Protein AF-A0A1G5P519-F1 (afdb_monomer_lite)

Secondary structure (DSSP, 8-state):
----------------------PPPP---HHHHHHHHHHIIIIITTTT-HHHHHHHHHT-SSSEEEEEEEETTEEEEEEE-STTEEEEEEES-SSS--EEEEEE-S-SSHHHHHHHHHHHHHHHHT---EEE--BTTBTT-EEEEEETTEEEEEEE-SSSSSS--EEEEEE-

Radius of gyration: 16.07 Å; chains: 1; bounding box: 50×40×30 Å

Sequence (172 aa):
MMQKIALGLAGLALAGTISSANADPAALNGRPAQAAAYFEQYCLANGGNLTNAIDALAASKTFGNQSGTNAGTITYASFTGPDGINASVKIGFSSIADHCSIIVMGAGDGMALSKSLAGHFAGKAGANIASVEPFADYGEGGYAVPYEGGQIIAAPMTTGIQPGIVHINFFP

Foldseek 3Di:
DDDDDDPDPDDPPPPDDDPQDLDAQQDDDDPLVVLLVLCCVQQPVVPRDLVSSLVCLPPDPFWDDWDWDDDPQWTKTKTDGPPQWIKIWTTPDPQDATKIKIKHPPQPPQQVSLVSSLSNVCSVQVWDKDFADDGRQANRGGIWTDDRNFIWTWGFGPDDPDGRMIITITHD

pLDDT: mean 84.02, std 19.59, range [30.67, 98.38]

Structure (mmCIF, N/CA/C/O backbone):
data_AF-A0A1G5P519-F1
#
_entry.id   AF-A0A1G5P519-F1
#
loop_
_atom_site.group_PDB
_atom_site.id
_atom_site.type_symbol
_atom_site.label_atom_id
_atom_site.label_alt_id
_atom_site.label_comp_id
_atom_site.label_asym_id
_atom_site.label_entity_id
_atom_site.label_seq_id
_atom_site.pdbx_PDB_ins_code
_atom_site.Cartn_x
_atom_site.Cartn_y
_atom_site.Cartn_z
_atom_site.occupancy
_atom_site.B_iso_or_equiv
_atom_site.auth_seq_id
_atom_site.auth_comp_id
_atom_site.auth_asym_id
_atom_site.auth_atom_id
_atom_site.pdbx_PDB_model_num
ATOM 1 N N . MET A 1 1 ? -30.633 -23.096 -6.934 1.00 36.53 1 MET A N 1
ATOM 2 C CA . MET A 1 1 ? -29.555 -23.253 -5.935 1.00 36.53 1 MET A CA 1
ATOM 3 C C . MET A 1 1 ? -28.246 -22.970 -6.648 1.00 36.53 1 MET A C 1
ATOM 5 O O . MET A 1 1 ? -27.833 -23.781 -7.461 1.00 36.53 1 MET A O 1
ATOM 9 N N . MET A 1 2 ? -27.692 -21.770 -6.472 1.00 31.48 2 MET A N 1
ATOM 10 C CA . MET A 1 2 ? -26.476 -21.343 -7.170 1.00 31.48 2 MET A CA 1
ATOM 11 C C . MET A 1 2 ? -25.244 -21.765 -6.370 1.00 31.48 2 MET A C 1
ATOM 13 O O . MET A 1 2 ? -25.157 -21.548 -5.161 1.00 31.48 2 MET A O 1
ATOM 17 N N . GLN A 1 3 ? -24.347 -22.438 -7.076 1.00 32.22 3 GLN A N 1
ATOM 18 C CA . GLN A 1 3 ? -23.140 -23.082 -6.591 1.00 32.22 3 GLN A CA 1
ATOM 19 C C . GLN A 1 3 ? -22.126 -22.010 -6.172 1.00 32.22 3 GLN A C 1
ATOM 21 O O . GLN A 1 3 ? -21.681 -21.203 -6.983 1.00 32.22 3 GLN A O 1
ATOM 26 N N . LYS A 1 4 ? -21.808 -21.979 -4.876 1.00 34.62 4 LYS A N 1
ATOM 27 C CA . LYS A 1 4 ? -20.775 -21.121 -4.294 1.00 34.62 4 LYS A CA 1
ATOM 28 C C . LYS A 1 4 ? -19.414 -21.615 -4.788 1.00 34.62 4 LYS A C 1
ATOM 30 O O . LYS A 1 4 ? -19.011 -22.720 -4.431 1.00 34.62 4 LYS A O 1
ATOM 35 N N . ILE A 1 5 ? -18.718 -20.821 -5.597 1.00 42.81 5 ILE A N 1
ATOM 36 C CA . ILE A 1 5 ? -17.304 -21.058 -5.895 1.00 42.81 5 ILE A CA 1
ATOM 37 C C . ILE A 1 5 ? -16.527 -20.568 -4.674 1.00 42.81 5 ILE A C 1
ATOM 39 O O . ILE A 1 5 ? -16.359 -19.371 -4.460 1.00 42.81 5 ILE A O 1
ATOM 43 N N . ALA A 1 6 ? -16.137 -21.516 -3.827 1.00 36.31 6 ALA A N 1
ATOM 44 C CA . ALA A 1 6 ? -15.160 -21.293 -2.780 1.00 36.31 6 ALA A CA 1
ATOM 45 C C . ALA A 1 6 ? -13.799 -21.068 -3.452 1.00 36.31 6 ALA A C 1
ATOM 47 O O . ALA A 1 6 ? -13.280 -21.967 -4.116 1.00 36.31 6 ALA A O 1
ATOM 48 N N . LEU A 1 7 ? -13.240 -19.867 -3.302 1.00 35.16 7 LEU A N 1
ATOM 49 C CA . LEU A 1 7 ? -11.846 -19.597 -3.630 1.00 35.16 7 LEU A CA 1
ATOM 50 C C . LEU A 1 7 ? -11.003 -20.346 -2.589 1.00 35.16 7 LEU A C 1
ATOM 52 O O . LEU A 1 7 ? -10.865 -19.918 -1.445 1.00 35.16 7 LEU A O 1
ATOM 56 N N . GLY A 1 8 ? -10.565 -21.549 -2.951 1.00 30.67 8 GLY A N 1
ATOM 57 C CA . GLY A 1 8 ? -9.791 -22.414 -2.075 1.00 30.67 8 GLY A CA 1
ATOM 58 C C . GLY A 1 8 ? -8.421 -21.812 -1.784 1.00 30.67 8 GLY A C 1
ATOM 59 O O . GLY A 1 8 ? -7.571 -21.754 -2.669 1.00 30.67 8 GLY A O 1
ATOM 60 N N . LEU A 1 9 ? -8.190 -21.441 -0.523 1.00 44.09 9 LEU A N 1
ATOM 61 C CA . LEU A 1 9 ? -6.860 -21.422 0.083 1.00 44.09 9 LEU A CA 1
ATOM 62 C C . LEU A 1 9 ? -6.335 -22.866 0.130 1.00 44.09 9 LEU A C 1
ATOM 64 O O . LEU A 1 9 ? -6.467 -23.556 1.138 1.00 44.09 9 LEU A O 1
ATOM 68 N N . ALA A 1 10 ? -5.787 -23.364 -0.974 1.00 37.66 10 ALA A N 1
ATOM 69 C CA . ALA A 1 10 ? -5.072 -24.632 -0.982 1.00 37.66 10 ALA A CA 1
ATOM 70 C C . ALA A 1 10 ? -4.036 -24.660 -2.108 1.00 37.66 10 ALA A C 1
ATOM 72 O O . ALA A 1 10 ? -4.356 -24.916 -3.264 1.00 37.66 10 ALA A O 1
ATOM 73 N N . GLY A 1 11 ? -2.775 -24.449 -1.727 1.00 36.91 11 GLY A N 1
ATOM 74 C CA . GLY A 1 11 ? -1.638 -25.068 -2.402 1.00 36.91 11 GLY A CA 1
ATOM 75 C C . GLY A 1 11 ? -1.171 -24.428 -3.705 1.00 36.91 11 GLY A C 1
ATOM 76 O O . GLY A 1 11 ? -1.156 -25.092 -4.737 1.00 36.91 11 GLY A O 1
ATOM 77 N N . LEU A 1 12 ? -0.634 -23.205 -3.643 1.00 35.81 12 LEU A N 1
ATOM 78 C CA . LEU A 1 12 ? 0.454 -22.853 -4.558 1.00 35.81 12 LEU A CA 1
ATOM 79 C C . LEU A 1 12 ? 1.735 -23.527 -4.045 1.00 35.81 12 LEU A C 1
ATOM 81 O O . LEU A 1 12 ? 2.470 -22.980 -3.224 1.00 35.81 12 LEU A O 1
ATOM 85 N N . ALA A 1 13 ? 1.987 -24.754 -4.497 1.00 39.28 13 ALA A N 1
ATOM 86 C CA . ALA A 1 13 ? 3.305 -25.360 -4.376 1.00 39.28 13 ALA A CA 1
ATOM 87 C C . ALA A 1 13 ? 4.257 -24.614 -5.329 1.00 39.28 13 ALA A C 1
ATOM 89 O O . ALA A 1 13 ? 4.307 -24.901 -6.524 1.00 39.28 13 ALA A O 1
ATOM 90 N N . LEU A 1 14 ? 4.982 -23.620 -4.805 1.00 41.78 14 LEU A N 1
ATOM 91 C CA . LEU A 1 14 ? 6.084 -22.955 -5.503 1.00 41.78 14 LEU A CA 1
ATOM 92 C C . LEU A 1 14 ? 7.227 -23.963 -5.715 1.00 41.78 14 LEU A C 1
ATOM 94 O O . LEU A 1 14 ? 8.127 -24.091 -4.889 1.00 41.78 14 LEU A O 1
ATOM 98 N N . ALA A 1 15 ? 7.225 -24.663 -6.848 1.00 43.34 15 ALA A N 1
ATOM 99 C CA . ALA A 1 15 ? 8.431 -25.285 -7.388 1.00 43.34 15 ALA A CA 1
ATOM 100 C C . ALA A 1 15 ? 9.267 -24.204 -8.097 1.00 43.34 15 ALA A C 1
ATOM 102 O O . ALA A 1 15 ? 9.365 -24.165 -9.319 1.00 43.34 15 ALA A O 1
ATOM 103 N N . GLY A 1 16 ? 9.814 -23.273 -7.314 1.00 36.91 16 GLY A N 1
ATOM 104 C CA . GLY A 1 16 ? 10.784 -22.281 -7.767 1.00 36.91 16 GLY A CA 1
ATOM 105 C C . GLY A 1 16 ? 12.165 -22.655 -7.249 1.00 36.91 16 GLY A C 1
ATOM 106 O O . GLY A 1 16 ? 12.331 -22.944 -6.066 1.00 36.91 16 GLY A O 1
ATOM 107 N N . THR A 1 17 ? 13.162 -22.677 -8.127 1.00 39.91 17 THR A N 1
ATOM 108 C CA . THR A 1 17 ? 14.571 -22.849 -7.759 1.00 39.91 17 THR A CA 1
ATOM 109 C C . THR A 1 17 ? 14.966 -21.834 -6.687 1.00 39.91 17 THR A C 1
ATOM 111 O O . THR A 1 17 ? 14.898 -20.626 -6.908 1.00 39.91 17 THR A O 1
ATOM 114 N N . ILE A 1 18 ? 15.368 -22.345 -5.524 1.00 43.34 18 ILE A N 1
ATOM 115 C CA . ILE A 1 18 ? 15.782 -21.572 -4.355 1.00 43.34 18 ILE A CA 1
ATOM 116 C C . ILE A 1 18 ? 17.151 -20.965 -4.664 1.00 43.34 18 ILE A C 1
ATOM 118 O O . ILE A 1 18 ? 18.175 -21.628 -4.526 1.00 43.34 18 ILE A O 1
ATOM 122 N N . SER A 1 19 ? 17.178 -19.709 -5.100 1.00 40.50 19 SER A N 1
ATOM 123 C CA . SER A 1 19 ? 18.407 -18.921 -5.082 1.00 40.50 19 SER A CA 1
ATOM 124 C C . SER A 1 19 ? 18.380 -18.091 -3.805 1.00 40.50 19 SER A C 1
ATOM 126 O O . SER A 1 19 ? 17.786 -17.019 -3.762 1.00 40.50 19 SER A O 1
ATOM 128 N N . SER A 1 20 ? 18.977 -18.624 -2.738 1.00 40.81 20 SER A N 1
ATOM 129 C CA . SER A 1 20 ? 19.190 -17.920 -1.473 1.00 40.81 20 SER A CA 1
ATOM 130 C C . SER A 1 20 ? 20.250 -16.836 -1.668 1.00 40.81 20 SER A C 1
ATOM 132 O O . SER A 1 20 ? 21.420 -17.019 -1.333 1.00 40.81 20 SER A O 1
ATOM 134 N N . ALA A 1 21 ? 19.854 -15.718 -2.263 1.00 44.12 21 ALA A N 1
ATOM 135 C CA . ALA A 1 21 ? 20.596 -14.482 -2.146 1.00 44.12 21 ALA A CA 1
ATOM 136 C C . ALA A 1 21 ? 19.923 -13.684 -1.034 1.00 44.12 21 ALA A C 1
ATOM 138 O O . ALA A 1 21 ? 18.803 -13.208 -1.207 1.00 44.12 21 ALA A O 1
ATOM 139 N N . ASN A 1 22 ? 20.610 -13.555 0.103 1.00 44.12 22 ASN A N 1
ATOM 140 C CA . ASN A 1 22 ? 20.367 -12.465 1.041 1.00 44.12 22 ASN A CA 1
ATOM 141 C C . ASN A 1 22 ? 20.646 -11.166 0.276 1.00 44.12 22 ASN A C 1
ATOM 143 O O . ASN A 1 22 ? 21.767 -10.663 0.279 1.00 44.12 22 ASN A O 1
ATOM 147 N N . ALA A 1 23 ? 19.668 -10.708 -0.499 1.00 47.97 23 ALA A N 1
ATOM 148 C CA . ALA A 1 23 ? 19.735 -9.431 -1.166 1.00 47.97 23 ALA A CA 1
ATOM 149 C C . ALA A 1 23 ? 19.603 -8.374 -0.073 1.00 47.97 23 ALA A C 1
ATOM 151 O O . ALA A 1 23 ? 18.605 -8.359 0.652 1.00 47.97 23 ALA A O 1
ATOM 152 N N . ASP A 1 24 ? 20.617 -7.517 0.053 1.00 51.06 24 ASP A N 1
ATOM 153 C CA . ASP A 1 24 ? 20.470 -6.281 0.814 1.00 51.06 24 ASP A CA 1
ATOM 154 C C . ASP A 1 24 ? 19.171 -5.587 0.370 1.00 51.06 24 ASP A C 1
ATOM 156 O O . ASP A 1 24 ? 18.858 -5.606 -0.832 1.00 51.06 24 ASP A O 1
ATOM 160 N N . PRO A 1 25 ? 18.392 -4.996 1.299 1.00 58.25 25 PRO A N 1
ATOM 161 C CA . PRO A 1 25 ? 17.173 -4.291 0.940 1.00 58.25 25 PRO A CA 1
ATOM 162 C C . PRO A 1 25 ? 17.487 -3.314 -0.187 1.00 58.25 25 PRO A C 1
ATOM 164 O O . PRO A 1 25 ? 18.432 -2.528 -0.074 1.00 58.25 25 PRO A O 1
ATOM 167 N N . ALA A 1 26 ? 16.713 -3.360 -1.274 1.00 63.34 26 ALA A N 1
ATOM 168 C CA . ALA A 1 26 ? 16.881 -2.401 -2.357 1.00 63.34 26 ALA A CA 1
ATOM 169 C C . ALA A 1 26 ? 16.911 -0.985 -1.757 1.00 63.34 26 ALA A C 1
ATOM 171 O O . ALA A 1 26 ? 16.020 -0.613 -0.984 1.00 63.34 26 ALA A O 1
ATOM 172 N N . ALA A 1 27 ? 17.968 -0.225 -2.058 1.00 71.62 27 ALA A N 1
ATOM 173 C CA . ALA A 1 27 ? 18.153 1.108 -1.507 1.00 71.62 27 ALA A CA 1
ATOM 174 C C . ALA A 1 27 ? 17.102 2.048 -2.109 1.00 71.62 27 ALA A C 1
ATOM 176 O O . ALA A 1 27 ? 17.272 2.590 -3.200 1.00 71.62 27 ALA A O 1
ATOM 177 N N . LEU A 1 28 ? 15.988 2.209 -1.401 1.00 86.44 28 LEU A N 1
ATOM 178 C CA . LEU A 1 28 ? 14.981 3.204 -1.728 1.00 86.44 28 LEU A CA 1
ATOM 179 C C . LEU A 1 28 ? 15.506 4.587 -1.338 1.00 86.44 28 LEU A C 1
ATOM 181 O O . LEU A 1 28 ? 16.136 4.760 -0.295 1.00 86.44 28 LEU A O 1
ATOM 185 N N . ASN A 1 29 ? 15.195 5.592 -2.145 1.00 85.81 29 ASN A N 1
ATOM 186 C CA . ASN A 1 29 ? 15.490 6.990 -1.856 1.00 85.81 29 ASN A CA 1
ATOM 187 C C . ASN A 1 29 ? 14.267 7.871 -2.139 1.00 85.81 29 ASN A C 1
ATOM 189 O O . ASN A 1 29 ? 13.343 7.465 -2.840 1.00 85.81 29 ASN A O 1
ATOM 193 N N . GLY A 1 30 ? 14.247 9.078 -1.566 1.00 91.00 30 GLY A N 1
ATOM 194 C CA . GLY A 1 30 ? 13.177 10.056 -1.787 1.00 91.00 30 GLY A CA 1
ATOM 195 C C . GLY A 1 30 ? 11.774 9.511 -1.487 1.00 91.00 30 GLY A C 1
ATOM 196 O O . GLY A 1 30 ? 11.554 8.849 -0.471 1.00 91.00 30 GLY A O 1
ATOM 197 N N . ARG A 1 31 ? 10.827 9.782 -2.395 1.00 93.50 31 ARG A N 1
ATOM 198 C CA . ARG A 1 31 ? 9.407 9.420 -2.254 1.00 93.50 31 ARG A CA 1
ATOM 199 C C . ARG A 1 31 ? 9.181 7.910 -2.029 1.00 93.50 31 ARG A C 1
ATOM 201 O O . ARG A 1 31 ? 8.450 7.584 -1.098 1.00 93.50 31 ARG A O 1
ATOM 208 N N . PRO A 1 32 ? 9.797 6.979 -2.787 1.00 93.69 32 PRO A N 1
ATOM 209 C CA . PRO A 1 32 ? 9.714 5.544 -2.494 1.00 93.69 32 PRO A CA 1
ATOM 210 C C . PRO A 1 32 ? 10.114 5.143 -1.069 1.00 93.69 32 PRO A C 1
ATOM 212 O O . PRO A 1 32 ? 9.414 4.350 -0.445 1.00 93.69 32 PRO A O 1
ATOM 215 N N . ALA A 1 33 ? 11.208 5.697 -0.536 1.00 94.81 33 ALA A N 1
ATOM 216 C CA . ALA A 1 33 ? 11.661 5.378 0.821 1.00 94.81 33 ALA A CA 1
ATOM 217 C C . ALA A 1 33 ? 10.663 5.870 1.877 1.00 94.81 33 ALA A C 1
ATOM 219 O O . ALA A 1 33 ? 10.336 5.154 2.821 1.00 94.81 33 ALA A O 1
ATOM 220 N N . GLN A 1 34 ? 10.141 7.081 1.687 1.00 96.69 34 GLN A N 1
ATOM 221 C CA . GLN A 1 34 ? 9.131 7.666 2.562 1.00 96.69 34 GLN A CA 1
ATOM 222 C C . GLN A 1 34 ? 7.811 6.883 2.514 1.00 96.69 34 GLN A C 1
ATOM 224 O O . GLN A 1 34 ? 7.210 6.629 3.555 1.00 96.69 34 GLN A O 1
ATOM 229 N N . ALA A 1 35 ? 7.387 6.440 1.329 1.00 97.44 35 ALA A N 1
ATOM 230 C CA . ALA A 1 35 ? 6.202 5.605 1.170 1.00 97.44 35 ALA A CA 1
ATOM 231 C C . ALA A 1 35 ? 6.356 4.245 1.864 1.00 97.44 35 ALA A C 1
ATOM 233 O O . ALA A 1 35 ? 5.433 3.808 2.548 1.00 97.44 35 ALA A O 1
ATOM 234 N N . ALA A 1 36 ? 7.524 3.605 1.745 1.00 97.19 36 ALA A N 1
ATOM 235 C CA . ALA A 1 36 ? 7.811 2.367 2.463 1.00 97.19 36 ALA A CA 1
ATOM 236 C C . ALA A 1 36 ? 7.759 2.571 3.987 1.00 97.19 36 ALA A C 1
ATOM 238 O O . ALA A 1 36 ? 7.113 1.791 4.680 1.00 97.19 36 ALA A O 1
ATOM 239 N N . ALA A 1 37 ? 8.335 3.663 4.501 1.00 97.31 37 ALA A N 1
ATOM 240 C CA . ALA A 1 37 ? 8.270 3.991 5.926 1.00 97.31 37 ALA A CA 1
ATOM 241 C C . ALA A 1 37 ? 6.827 4.214 6.417 1.00 97.31 37 ALA A C 1
ATOM 243 O O . ALA A 1 37 ? 6.445 3.703 7.469 1.00 97.31 37 ALA A O 1
ATOM 244 N N . TYR A 1 38 ? 5.996 4.925 5.648 1.00 98.25 38 TYR A N 1
ATOM 245 C CA . TYR A 1 38 ? 4.576 5.079 5.979 1.00 98.25 38 TYR A CA 1
ATOM 246 C C . TYR A 1 38 ? 3.822 3.753 5.921 1.00 98.25 38 TYR A C 1
ATOM 248 O O . TYR A 1 38 ? 2.963 3.504 6.762 1.00 98.25 38 TYR A O 1
ATOM 256 N N . PHE A 1 39 ? 4.151 2.880 4.975 1.00 98.31 39 PHE A N 1
ATOM 257 C CA . PHE A 1 39 ? 3.508 1.576 4.878 1.00 98.31 39 PHE A CA 1
ATOM 258 C C . PHE A 1 39 ? 3.794 0.723 6.114 1.00 98.31 39 PHE A C 1
ATOM 260 O O . PHE A 1 39 ? 2.871 0.172 6.711 1.00 98.31 39 PHE A O 1
ATOM 267 N N . GLU A 1 40 ? 5.043 0.697 6.569 1.00 96.88 40 GLU A N 1
ATOM 268 C CA . GLU A 1 40 ? 5.416 0.019 7.810 1.00 96.88 40 GLU A CA 1
ATOM 269 C C . GLU A 1 40 ? 4.704 0.623 9.021 1.00 96.88 40 GLU A C 1
ATOM 271 O O . GLU A 1 40 ? 4.144 -0.102 9.841 1.00 96.88 40 GLU A O 1
ATOM 276 N N . GLN A 1 41 ? 4.671 1.953 9.103 1.00 97.12 41 GLN A N 1
ATOM 277 C CA . GLN A 1 41 ? 4.069 2.668 10.221 1.00 97.12 41 GLN A CA 1
ATOM 278 C C . GLN A 1 41 ? 2.555 2.453 10.329 1.00 97.12 41 GLN A C 1
ATOM 280 O O . GLN A 1 41 ? 2.046 2.293 11.436 1.00 97.12 41 GLN A O 1
ATOM 285 N N . TYR A 1 42 ? 1.830 2.497 9.211 1.00 97.31 42 TYR A N 1
ATOM 286 C CA . TYR A 1 42 ? 0.367 2.541 9.232 1.00 97.31 42 TYR A CA 1
ATOM 287 C C . TYR A 1 42 ? -0.285 1.211 8.861 1.00 97.31 42 TYR A C 1
ATOM 289 O O . TYR A 1 42 ? -1.309 0.870 9.446 1.00 97.31 42 TYR A O 1
ATOM 297 N N . CYS A 1 43 ? 0.299 0.445 7.937 1.00 97.50 43 CYS A N 1
ATOM 298 C CA . CYS A 1 43 ? -0.272 -0.830 7.505 1.00 97.50 43 CYS A CA 1
ATOM 299 C C . CYS A 1 43 ? 0.294 -2.034 8.273 1.00 97.50 43 CYS A C 1
ATOM 301 O O . CYS A 1 43 ? -0.438 -3.001 8.462 1.00 97.50 43 CYS A O 1
ATOM 303 N N . LEU A 1 44 ? 1.553 -1.994 8.739 1.00 96.12 44 LEU A N 1
ATOM 304 C CA . LEU A 1 44 ? 2.195 -3.159 9.377 1.00 96.12 44 LEU A CA 1
ATOM 305 C C . LEU A 1 44 ? 2.297 -3.074 10.908 1.00 96.12 44 LEU A C 1
ATOM 307 O O . LEU A 1 44 ? 2.134 -4.094 11.573 1.00 96.12 44 LEU A O 1
ATOM 311 N N . ALA A 1 45 ? 2.524 -1.890 11.491 1.00 89.19 45 ALA A N 1
ATOM 312 C CA . ALA A 1 45 ? 2.873 -1.725 12.912 1.00 89.19 45 ALA A CA 1
ATOM 313 C C . ALA A 1 45 ? 1.887 -2.352 13.923 1.00 89.19 45 ALA A C 1
ATOM 315 O O . ALA A 1 45 ? 2.288 -2.706 15.028 1.00 89.19 45 ALA A O 1
ATOM 316 N N . ASN A 1 46 ? 0.614 -2.517 13.548 1.00 84.69 46 ASN A N 1
ATOM 317 C CA . ASN A 1 46 ? -0.433 -3.113 14.387 1.00 84.69 46 ASN A CA 1
ATOM 318 C C . ASN A 1 46 ? -0.750 -4.572 14.010 1.00 84.69 46 ASN A C 1
ATOM 320 O O . ASN A 1 46 ? -1.906 -4.994 14.099 1.00 84.69 46 ASN A O 1
ATOM 324 N N . GLY A 1 47 ? 0.248 -5.316 13.522 1.00 87.06 47 GLY A N 1
ATOM 325 C CA . GLY A 1 47 ? 0.082 -6.699 13.065 1.00 87.06 47 GLY A CA 1
ATOM 326 C C . GLY A 1 47 ? -0.904 -6.822 11.905 1.00 87.06 47 GLY A C 1
ATOM 327 O O . GLY A 1 47 ? -1.630 -7.806 11.8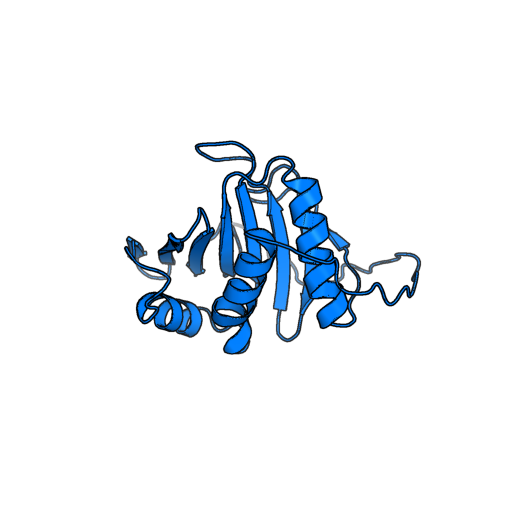22 1.00 87.06 47 GLY A O 1
ATOM 328 N N . GLY A 1 48 ? -1.011 -5.783 11.069 1.00 88.31 48 GLY A N 1
ATOM 329 C CA . GLY A 1 48 ? -1.920 -5.802 9.928 1.00 88.31 48 GLY A CA 1
ATOM 330 C C . GLY A 1 48 ? -3.396 -5.528 10.223 1.00 88.31 48 GLY A C 1
ATOM 331 O O . GLY A 1 48 ? -4.227 -5.664 9.326 1.00 88.31 48 GLY A O 1
ATOM 332 N N . ASN A 1 49 ? -3.763 -5.143 11.452 1.00 96.19 49 ASN A N 1
ATOM 333 C CA . ASN A 1 49 ? -5.158 -4.851 11.785 1.00 96.19 49 ASN A CA 1
ATOM 334 C C . ASN A 1 49 ? -5.671 -3.613 11.022 1.00 96.19 49 ASN A C 1
ATOM 336 O O . ASN A 1 49 ? -5.260 -2.483 11.291 1.00 96.19 49 ASN A O 1
ATOM 340 N N . LEU A 1 50 ? -6.610 -3.836 10.101 1.00 96.50 50 LEU A N 1
ATOM 341 C CA . LEU A 1 50 ? -7.101 -2.811 9.178 1.00 96.50 50 LEU A CA 1
ATOM 342 C C . LEU A 1 50 ? -7.907 -1.703 9.861 1.00 96.50 50 LEU A C 1
ATOM 344 O O . LEU A 1 50 ? -7.791 -0.545 9.471 1.00 96.50 50 LEU A O 1
ATOM 348 N N . THR A 1 51 ? -8.675 -2.021 10.904 1.00 95.00 51 THR A N 1
ATOM 349 C CA . THR A 1 51 ? -9.391 -1.002 11.687 1.00 95.00 51 THR A CA 1
ATOM 350 C C . THR A 1 51 ? -8.400 -0.090 12.407 1.00 95.00 51 THR A C 1
ATOM 352 O O . THR A 1 51 ? -8.503 1.129 12.311 1.00 95.00 51 THR A O 1
ATOM 355 N N . ASN A 1 52 ? -7.366 -0.664 13.028 1.00 95.94 52 ASN A N 1
ATOM 356 C CA . ASN A 1 52 ? -6.319 0.123 13.680 1.00 95.94 52 ASN A CA 1
ATOM 357 C C . ASN A 1 52 ? -5.506 0.947 12.671 1.00 95.94 52 ASN A C 1
ATOM 359 O O . ASN A 1 52 ? -5.055 2.041 13.001 1.00 95.94 52 ASN A O 1
ATOM 363 N N . ALA A 1 53 ? -5.313 0.446 11.446 1.00 96.75 53 ALA A N 1
ATOM 364 C CA . ALA A 1 53 ? -4.677 1.208 10.374 1.00 96.75 53 ALA A CA 1
ATOM 365 C C . ALA A 1 53 ? -5.505 2.449 9.998 1.00 96.75 53 ALA A C 1
ATOM 367 O O . ALA A 1 53 ? -4.940 3.532 9.846 1.00 96.75 53 ALA A O 1
ATOM 368 N N . ILE A 1 54 ? -6.837 2.322 9.911 1.00 95.50 54 ILE A N 1
ATOM 369 C CA . ILE A 1 54 ? -7.746 3.459 9.688 1.00 95.50 54 ILE A CA 1
ATOM 370 C C . ILE A 1 54 ? -7.607 4.480 10.818 1.00 95.50 54 ILE A C 1
ATOM 372 O O . ILE A 1 54 ? -7.400 5.659 10.537 1.00 95.50 54 ILE A O 1
ATOM 376 N N . ASP A 1 55 ? -7.669 4.039 12.075 1.00 94.94 55 ASP A N 1
ATOM 377 C CA . ASP A 1 55 ? -7.582 4.933 13.235 1.00 94.94 55 ASP A CA 1
ATOM 378 C C . ASP A 1 55 ? -6.225 5.651 13.301 1.00 94.94 55 ASP A C 1
ATOM 380 O O . ASP A 1 55 ? -6.159 6.857 13.548 1.00 94.94 55 ASP A O 1
ATOM 384 N N . ALA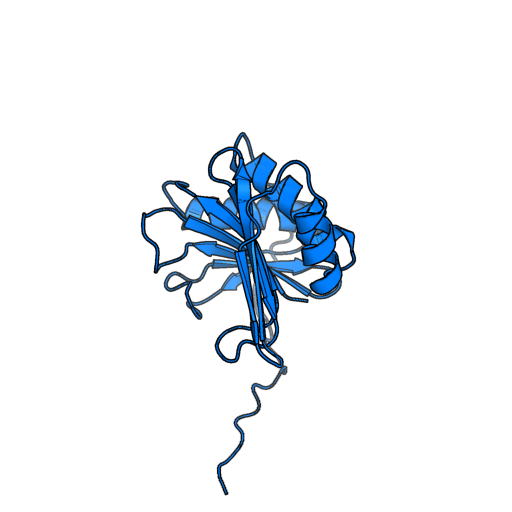 A 1 56 ? -5.132 4.938 13.015 1.00 95.62 56 ALA A N 1
ATOM 385 C CA . ALA A 1 56 ? -3.788 5.507 12.985 1.00 95.62 56 ALA A CA 1
ATOM 386 C C . ALA A 1 56 ? -3.610 6.533 11.853 1.00 95.62 56 ALA A C 1
ATOM 388 O O . ALA A 1 56 ? -2.977 7.571 12.059 1.00 95.62 56 ALA A O 1
ATOM 389 N N . LEU A 1 57 ? -4.179 6.271 10.672 1.00 96.25 57 LEU A N 1
ATOM 390 C CA . LEU A 1 57 ? -4.180 7.215 9.552 1.00 96.25 57 LEU A CA 1
ATOM 391 C C . LEU A 1 57 ? -5.044 8.445 9.855 1.00 96.25 57 LEU A C 1
ATOM 393 O O . LEU A 1 57 ? -4.614 9.561 9.579 1.00 96.25 57 LEU A O 1
ATOM 397 N N . ALA A 1 58 ? -6.212 8.267 10.475 1.00 94.44 58 ALA A N 1
ATOM 398 C CA . ALA A 1 58 ? -7.108 9.360 10.855 1.00 94.44 58 ALA A CA 1
ATOM 399 C C . ALA A 1 58 ? -6.517 10.266 11.948 1.00 94.44 58 ALA A C 1
ATOM 401 O O . ALA A 1 58 ? -6.723 11.478 11.930 1.00 94.44 58 ALA A O 1
ATOM 402 N N . ALA A 1 59 ? -5.753 9.694 12.882 1.00 94.12 59 ALA A N 1
ATOM 403 C CA . ALA A 1 59 ? -5.039 10.437 13.920 1.00 94.12 59 ALA A CA 1
ATOM 404 C C . ALA A 1 59 ? -3.703 11.040 13.439 1.00 94.12 59 ALA A C 1
ATOM 406 O O . ALA A 1 59 ? -3.037 11.762 14.190 1.00 94.12 59 ALA A O 1
ATOM 407 N N . SER A 1 60 ? -3.280 10.733 12.210 1.00 94.44 60 SER A N 1
ATOM 408 C CA . SER A 1 60 ? -2.016 11.204 11.657 1.00 94.44 60 SER A CA 1
ATOM 409 C C . SER A 1 60 ? -2.024 12.718 11.442 1.00 94.44 60 SER A C 1
ATOM 411 O O . SER A 1 60 ? -3.016 13.314 11.038 1.00 94.44 60 SER A O 1
ATOM 413 N N . LYS A 1 61 ? -0.869 13.356 11.654 1.00 93.12 61 LYS A N 1
ATOM 414 C CA . LYS A 1 61 ? -0.621 14.735 11.188 1.00 93.12 61 LYS A CA 1
ATOM 415 C C . LYS A 1 61 ? -0.082 14.780 9.755 1.00 93.12 61 LYS A C 1
ATOM 417 O O . LYS A 1 61 ? 0.035 15.857 9.181 1.00 93.12 61 LYS A O 1
ATOM 422 N N . THR A 1 62 ? 0.314 13.629 9.219 1.00 94.06 62 THR A N 1
ATOM 423 C CA . THR A 1 62 ? 0.909 13.475 7.888 1.00 94.06 62 THR A CA 1
ATOM 424 C C . THR A 1 62 ? -0.164 13.237 6.840 1.00 94.06 62 THR A C 1
ATOM 426 O O . THR A 1 62 ? -0.122 13.833 5.768 1.00 94.06 62 THR A O 1
ATOM 429 N N . PHE A 1 63 ? -1.115 12.365 7.162 1.00 93.81 63 PHE A N 1
ATOM 430 C CA . PHE A 1 63 ? -2.256 12.062 6.316 1.00 93.81 63 PHE A CA 1
ATOM 431 C C . PHE A 1 63 ? -3.463 12.874 6.778 1.00 93.81 63 PHE A C 1
ATOM 433 O O . PHE A 1 63 ? -3.724 12.989 7.970 1.00 93.81 63 PHE A O 1
ATOM 440 N N . GLY A 1 64 ? -4.183 13.459 5.828 1.00 85.94 64 GLY A N 1
ATOM 441 C CA . GLY A 1 64 ? -5.368 14.270 6.080 1.00 85.94 64 GLY A CA 1
ATOM 442 C C . GLY A 1 64 ? -6.464 14.010 5.052 1.00 85.94 64 GLY A C 1
ATOM 443 O O . GLY A 1 64 ? -6.359 13.109 4.220 1.00 85.94 64 GLY A O 1
ATOM 444 N N . ASN A 1 65 ? -7.521 14.826 5.104 1.00 81.62 65 ASN A N 1
ATOM 445 C CA . ASN A 1 65 ? -8.663 14.761 4.182 1.00 81.62 65 ASN A CA 1
ATOM 446 C C . ASN A 1 65 ? -9.256 13.352 4.068 1.00 81.62 65 ASN A C 1
ATOM 448 O O . ASN A 1 65 ? -9.448 12.838 2.961 1.00 81.62 65 ASN A O 1
ATOM 452 N N . GLN A 1 66 ? -9.526 12.727 5.220 1.00 87.25 66 GLN A N 1
ATOM 453 C CA . GLN A 1 66 ? -10.183 11.430 5.233 1.00 87.25 66 GLN A CA 1
ATOM 454 C C . GLN A 1 66 ? -11.483 11.518 4.432 1.00 87.25 66 GLN A C 1
ATOM 456 O O . GLN A 1 66 ? -12.372 12.321 4.712 1.00 87.25 66 GLN A O 1
ATOM 461 N N . SER A 1 67 ? -11.573 10.671 3.426 1.00 86.31 67 SER A N 1
ATOM 462 C CA . SER A 1 67 ? -12.745 10.471 2.590 1.00 86.31 67 SER A CA 1
ATOM 463 C C . SER A 1 67 ? -13.044 8.982 2.559 1.00 86.31 67 SER A C 1
ATOM 465 O O . SER A 1 67 ? -12.179 8.164 2.866 1.00 86.31 67 SER A O 1
ATOM 467 N N . GLY A 1 68 ? -14.282 8.601 2.278 1.00 80.38 68 GLY A N 1
ATOM 468 C CA . GLY A 1 68 ? -14.628 7.192 2.347 1.00 80.38 68 GLY A CA 1
ATOM 469 C C . GLY A 1 68 ? -16.101 6.929 2.548 1.00 80.38 68 GLY A C 1
ATOM 470 O O . GLY A 1 68 ? -16.919 7.839 2.671 1.00 80.38 68 GLY A O 1
ATOM 471 N N . THR A 1 69 ? -16.447 5.654 2.565 1.00 83.12 69 THR A N 1
ATOM 472 C CA . THR A 1 69 ? -17.812 5.189 2.785 1.00 83.12 69 THR A CA 1
ATOM 473 C C . THR A 1 69 ? -17.770 4.040 3.769 1.00 83.12 69 THR A C 1
ATOM 475 O O . THR A 1 69 ? -16.978 3.114 3.616 1.00 83.12 69 THR A O 1
ATOM 478 N N . ASN A 1 70 ? -18.647 4.104 4.766 1.00 82.12 70 ASN A N 1
ATOM 479 C CA . ASN A 1 70 ? -18.986 2.963 5.595 1.00 82.12 70 ASN A CA 1
ATOM 480 C C . ASN A 1 70 ? -20.430 2.576 5.258 1.00 82.12 70 ASN A C 1
ATOM 482 O O . ASN A 1 70 ? -21.369 3.295 5.601 1.00 82.12 70 ASN A O 1
ATOM 486 N N . ALA A 1 71 ? -20.588 1.502 4.488 1.00 78.62 71 ALA A N 1
ATOM 487 C CA . ALA A 1 71 ? -21.872 1.018 4.001 1.00 78.62 71 ALA A CA 1
ATOM 488 C C . ALA A 1 71 ? -22.040 -0.456 4.377 1.00 78.62 71 ALA A C 1
ATOM 490 O O . ALA A 1 71 ? -21.589 -1.360 3.672 1.00 78.62 71 ALA A O 1
ATOM 491 N N . GLY A 1 72 ? -22.715 -0.699 5.502 1.00 83.31 72 GLY A N 1
ATOM 492 C CA . GLY A 1 72 ? -22.969 -2.047 6.001 1.00 83.31 72 GLY A CA 1
ATOM 493 C C . GLY A 1 72 ? -21.671 -2.756 6.385 1.00 83.31 72 GLY A C 1
ATOM 494 O O . GLY A 1 72 ? -21.018 -2.369 7.345 1.00 83.31 72 GLY A O 1
ATOM 495 N N . THR A 1 73 ? -21.313 -3.806 5.647 1.00 87.06 73 THR A N 1
ATOM 496 C CA . THR A 1 73 ? -20.076 -4.577 5.862 1.00 87.06 73 THR A CA 1
ATOM 497 C C . THR A 1 73 ? -18.880 -4.032 5.083 1.00 87.06 73 THR A C 1
ATOM 499 O O . THR A 1 73 ? -17.792 -4.588 5.192 1.00 87.06 73 THR A O 1
ATOM 502 N N . ILE A 1 74 ? -19.074 -2.986 4.274 1.00 92.81 74 ILE A N 1
ATOM 503 C CA . ILE A 1 74 ? -18.035 -2.409 3.423 1.00 92.81 74 ILE A CA 1
ATOM 504 C C . ILE A 1 74 ? -17.496 -1.142 4.078 1.00 92.81 74 ILE A C 1
ATOM 506 O O . ILE A 1 74 ? -18.244 -0.186 4.293 1.00 92.81 74 ILE A O 1
ATOM 510 N N . THR A 1 75 ? -16.189 -1.114 4.327 1.00 94.62 75 THR A N 1
ATOM 511 C CA . THR A 1 75 ? -15.475 0.090 4.762 1.00 94.62 75 THR A CA 1
ATOM 512 C C . THR A 1 75 ? -14.430 0.467 3.727 1.00 94.62 75 THR A C 1
ATOM 514 O O . THR A 1 75 ? -13.532 -0.315 3.421 1.00 94.62 75 THR A O 1
ATOM 517 N N . TYR A 1 76 ? -14.520 1.691 3.221 1.00 94.25 76 TYR A N 1
ATOM 518 C CA . TYR A 1 76 ? -13.457 2.350 2.476 1.00 94.25 76 TYR A CA 1
ATOM 519 C C . TYR A 1 76 ? -13.044 3.614 3.209 1.00 94.25 76 TYR A C 1
ATOM 521 O O . TYR A 1 76 ? -13.894 4.455 3.498 1.00 94.25 76 TYR A O 1
ATOM 529 N N . ALA A 1 77 ? -11.752 3.754 3.472 1.00 95.44 77 ALA A N 1
ATOM 530 C CA . ALA A 1 77 ? -11.154 4.976 3.982 1.00 95.44 77 ALA A CA 1
ATOM 531 C C . ALA A 1 77 ? -9.970 5.349 3.091 1.00 95.44 77 ALA A C 1
ATOM 533 O O . ALA A 1 77 ? -9.112 4.515 2.828 1.00 95.44 77 ALA A O 1
ATOM 534 N N . SER A 1 78 ? -9.915 6.590 2.632 1.00 95.75 78 SER A N 1
ATOM 535 C CA . SER A 1 78 ? -8.827 7.153 1.840 1.00 95.75 78 SER A CA 1
ATOM 536 C C . SER A 1 78 ? -8.325 8.438 2.466 1.00 95.75 78 SER A C 1
ATOM 538 O O . SER A 1 78 ? -9.105 9.236 2.981 1.00 95.75 78 SER A O 1
ATOM 540 N N . PHE A 1 79 ? -7.018 8.647 2.385 1.00 96.62 79 PHE A N 1
ATOM 541 C CA . PHE A 1 79 ? -6.334 9.767 3.006 1.00 96.62 79 PHE A CA 1
ATOM 542 C C . PHE A 1 79 ? -5.334 10.367 2.022 1.00 96.62 79 PHE A C 1
ATOM 544 O O . PHE A 1 79 ? -4.548 9.647 1.396 1.00 96.62 79 PHE A O 1
ATOM 551 N N . THR A 1 80 ? -5.345 11.691 1.902 1.00 95.06 80 THR A N 1
ATOM 552 C CA . THR A 1 80 ? -4.328 12.422 1.146 1.00 95.06 80 THR A CA 1
ATOM 553 C C . THR A 1 80 ? -3.103 12.609 2.026 1.00 95.06 80 THR A C 1
ATOM 555 O O . THR A 1 80 ? -3.224 13.101 3.148 1.00 95.06 80 THR A O 1
ATOM 558 N N . GLY A 1 81 ? -1.931 12.230 1.531 1.00 93.31 81 GLY A N 1
ATOM 559 C CA . GLY A 1 81 ? -0.664 12.471 2.216 1.00 93.31 81 GLY A CA 1
ATOM 560 C C . GLY A 1 81 ? 0.247 13.428 1.441 1.00 93.31 81 GLY A C 1
ATOM 561 O O . GLY A 1 81 ? -0.159 14.020 0.435 1.00 93.31 81 GLY A O 1
ATOM 562 N N . PRO A 1 82 ? 1.480 13.631 1.930 1.00 93.25 82 PRO A N 1
ATOM 563 C CA . PRO A 1 82 ? 2.430 14.555 1.330 1.00 93.25 82 PRO A CA 1
ATOM 564 C C . PRO A 1 82 ? 3.042 13.989 0.048 1.00 93.25 82 PRO A C 1
ATOM 566 O O . PRO A 1 82 ? 3.076 12.780 -0.169 1.00 93.25 82 PRO A O 1
ATOM 569 N N . ASP A 1 83 ? 3.580 14.881 -0.783 1.00 90.31 83 ASP A N 1
ATOM 570 C CA . ASP A 1 83 ? 4.492 14.546 -1.881 1.00 90.31 83 ASP A CA 1
ATOM 571 C C . ASP A 1 83 ? 3.978 13.478 -2.857 1.00 90.31 83 ASP A C 1
ATOM 573 O O . ASP A 1 83 ? 4.765 12.719 -3.418 1.00 90.31 83 ASP A O 1
ATOM 577 N N . GLY A 1 84 ? 2.664 13.414 -3.090 1.00 90.38 84 GLY A N 1
ATOM 578 C CA . GLY A 1 84 ? 2.063 12.404 -3.965 1.00 90.38 84 GLY A CA 1
ATOM 579 C C . GLY A 1 84 ? 2.064 10.996 -3.363 1.00 90.38 84 GLY A C 1
ATOM 580 O O . GLY A 1 84 ? 2.061 10.019 -4.112 1.00 90.38 84 GLY A O 1
ATOM 581 N N . ILE A 1 85 ? 2.095 10.883 -2.035 1.00 95.88 85 ILE A N 1
ATOM 582 C CA . ILE A 1 85 ? 1.886 9.640 -1.299 1.00 95.88 85 ILE A CA 1
ATOM 583 C C . ILE A 1 85 ? 0.512 9.703 -0.640 1.00 95.88 85 ILE A C 1
ATOM 585 O O . ILE A 1 85 ? 0.267 10.569 0.190 1.00 95.88 85 ILE A O 1
ATOM 589 N N . ASN A 1 86 ? -0.376 8.775 -0.976 1.00 96.06 86 ASN A N 1
ATOM 590 C CA . ASN A 1 86 ? -1.699 8.657 -0.361 1.00 96.06 86 ASN A CA 1
ATOM 591 C C . ASN A 1 86 ? -1.819 7.342 0.408 1.00 96.06 86 ASN A C 1
ATOM 593 O O . ASN A 1 86 ? -0.967 6.463 0.287 1.00 96.06 86 ASN A O 1
ATOM 597 N N . ALA A 1 87 ? -2.887 7.197 1.184 1.00 97.62 87 ALA A N 1
ATOM 598 C CA . ALA A 1 87 ? -3.207 5.953 1.867 1.00 97.62 87 ALA A CA 1
ATOM 599 C C . ALA A 1 87 ? -4.661 5.561 1.621 1.00 97.62 87 ALA A C 1
ATOM 601 O O . ALA A 1 87 ? -5.528 6.421 1.444 1.00 97.62 87 ALA A O 1
ATOM 602 N N . SER A 1 88 ? -4.946 4.264 1.647 1.00 96.88 88 SER A N 1
ATOM 603 C CA . SER A 1 88 ? -6.323 3.788 1.702 1.00 96.88 88 SER A CA 1
ATOM 604 C C . SER A 1 88 ? -6.451 2.442 2.390 1.00 96.88 88 SER A C 1
ATOM 606 O O . SER A 1 88 ? -5.548 1.621 2.311 1.00 96.88 88 SER A O 1
ATOM 608 N N . VAL A 1 89 ? -7.606 2.185 2.988 1.00 97.38 89 VAL A N 1
ATOM 609 C CA . VAL A 1 89 ? -7.975 0.893 3.562 1.00 97.38 89 VAL A CA 1
ATOM 610 C C . VAL A 1 89 ? -9.313 0.465 2.969 1.00 97.38 89 VAL A C 1
ATOM 612 O O . VAL A 1 89 ? -10.244 1.271 2.883 1.00 97.38 89 VAL A O 1
ATOM 615 N N . LYS A 1 90 ? -9.398 -0.792 2.531 1.00 95.62 90 LYS A N 1
ATOM 616 C CA . LYS A 1 90 ? -10.598 -1.419 1.962 1.00 95.62 90 LYS A CA 1
ATOM 617 C C . LYS A 1 90 ? -10.929 -2.677 2.766 1.00 95.62 90 LYS A C 1
ATOM 619 O O . LYS A 1 90 ? -10.057 -3.519 2.951 1.00 95.62 90 LYS A O 1
ATOM 624 N N . ILE A 1 91 ? -12.174 -2.792 3.225 1.00 95.81 91 ILE A N 1
ATOM 625 C CA . ILE A 1 91 ? -12.696 -3.919 4.013 1.00 95.81 91 ILE A CA 1
ATOM 626 C C . ILE A 1 91 ? -14.069 -4.314 3.459 1.00 95.81 91 ILE A C 1
ATOM 628 O O . ILE A 1 91 ? -14.893 -3.439 3.187 1.00 95.81 91 ILE A O 1
ATOM 632 N N . GLY A 1 92 ? -14.330 -5.610 3.308 1.00 93.81 92 GLY A N 1
ATOM 633 C CA . GLY A 1 92 ? -15.609 -6.187 2.902 1.00 93.81 92 GLY A CA 1
ATOM 634 C C . GLY A 1 92 ? -15.908 -6.121 1.403 1.00 93.81 92 GLY A C 1
ATOM 635 O O . GLY A 1 92 ? -17.049 -6.361 1.004 1.00 93.81 92 GLY A O 1
ATOM 636 N N . PHE A 1 93 ? -14.927 -5.785 0.561 1.00 90.69 93 PHE A N 1
ATOM 637 C CA . PHE A 1 93 ? -15.119 -5.709 -0.889 1.00 90.69 93 PHE A CA 1
ATOM 638 C C . PHE A 1 93 ? -15.124 -7.107 -1.520 1.00 90.69 93 PHE A C 1
ATOM 640 O O . PHE A 1 93 ? -14.287 -7.947 -1.221 1.00 90.69 93 PHE A O 1
ATOM 647 N N . SER A 1 94 ? -16.048 -7.369 -2.448 1.00 8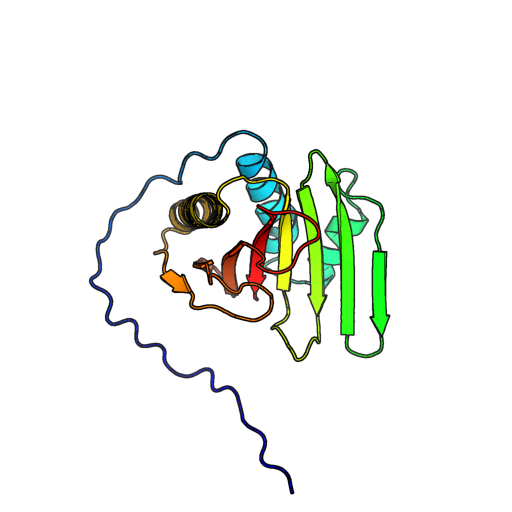9.25 94 SER A N 1
ATOM 648 C CA . SER A 1 94 ? -16.125 -8.676 -3.122 1.00 89.25 94 SER A CA 1
ATOM 649 C C . SER A 1 94 ? -15.116 -8.848 -4.260 1.00 89.25 94 SER A C 1
ATOM 651 O O . SER A 1 94 ? -14.884 -9.966 -4.707 1.00 89.25 94 SER A O 1
ATOM 653 N N . SER A 1 95 ? -14.573 -7.748 -4.786 1.00 86.12 95 SER A N 1
ATOM 654 C CA . SER A 1 95 ? -13.660 -7.744 -5.937 1.00 86.12 95 SER A CA 1
ATOM 655 C C . SER A 1 95 ? -12.187 -7.878 -5.555 1.00 86.12 95 SER A C 1
ATOM 657 O O . SER A 1 95 ? -11.359 -8.149 -6.421 1.00 86.12 95 SER A O 1
ATOM 659 N N . ILE A 1 96 ? -11.849 -7.656 -4.287 1.00 90.19 96 ILE A N 1
ATOM 660 C CA . ILE A 1 96 ? -10.482 -7.683 -3.772 1.00 90.19 96 ILE A CA 1
ATOM 661 C C . ILE A 1 96 ? -10.526 -7.972 -2.272 1.00 90.19 96 ILE A C 1
ATOM 663 O O . ILE A 1 96 ? -11.415 -7.472 -1.587 1.00 90.19 96 ILE A O 1
ATOM 667 N N . ALA A 1 97 ? -9.582 -8.775 -1.780 1.00 94.00 97 ALA A N 1
ATOM 668 C CA . ALA A 1 97 ? -9.453 -9.062 -0.354 1.00 94.00 97 ALA A CA 1
ATOM 669 C C . ALA A 1 97 ? -9.218 -7.781 0.458 1.00 94.00 97 ALA A C 1
ATOM 671 O O . ALA A 1 97 ? -8.764 -6.771 -0.084 1.00 94.00 97 ALA A O 1
ATOM 672 N N . ASP A 1 98 ? -9.514 -7.824 1.753 1.00 96.44 98 ASP A N 1
ATOM 673 C CA . ASP A 1 98 ? -9.336 -6.679 2.640 1.00 96.44 98 ASP A CA 1
ATOM 674 C C . ASP A 1 98 ? -7.853 -6.300 2.735 1.00 96.44 98 ASP A C 1
ATOM 676 O O . ASP A 1 98 ? -6.988 -7.171 2.798 1.00 96.44 98 ASP A O 1
ATOM 680 N N . HIS A 1 99 ? -7.542 -5.005 2.696 1.00 97.50 99 HIS A N 1
ATOM 681 C CA . HIS A 1 99 ? -6.154 -4.544 2.687 1.00 97.50 99 HIS A CA 1
ATOM 682 C C . HIS A 1 99 ? -5.985 -3.092 3.116 1.00 97.50 99 HIS A C 1
ATOM 684 O O . HIS A 1 99 ? -6.878 -2.252 2.968 1.00 97.50 99 HIS A O 1
ATOM 690 N N . CYS A 1 100 ? -4.777 -2.794 3.588 1.00 98.31 100 CYS A N 1
ATOM 691 C CA . CYS A 1 100 ? -4.254 -1.444 3.768 1.00 98.31 100 CYS A CA 1
ATOM 692 C C . CYS A 1 100 ? -3.269 -1.133 2.641 1.00 98.31 100 CYS A C 1
ATOM 694 O O . CYS A 1 100 ? -2.481 -1.989 2.251 1.00 98.31 100 CYS A O 1
ATOM 696 N N . SER A 1 101 ? -3.313 0.081 2.103 1.00 98.00 101 SER A N 1
ATOM 697 C CA . SER A 1 101 ? -2.465 0.532 1.002 1.00 98.00 101 SER A CA 1
ATOM 698 C C . SER A 1 101 ? -1.762 1.836 1.333 1.00 98.00 101 SER A C 1
ATOM 700 O O . SER A 1 101 ? -2.404 2.781 1.794 1.00 98.00 101 SER A O 1
ATOM 702 N N . ILE A 1 102 ? -0.485 1.928 0.967 1.00 98.25 102 ILE A N 1
ATOM 703 C CA . ILE A 1 102 ? 0.187 3.200 0.691 1.00 98.25 102 ILE A CA 1
ATOM 704 C C . ILE A 1 102 ? 0.401 3.317 -0.815 1.00 98.25 102 ILE A C 1
ATOM 706 O O . ILE A 1 102 ? 0.831 2.378 -1.477 1.00 98.25 102 ILE A O 1
ATOM 710 N N . ILE A 1 103 ? 0.077 4.480 -1.361 1.00 96.31 103 ILE A N 1
ATOM 711 C CA . ILE A 1 103 ? -0.065 4.725 -2.791 1.00 96.31 103 ILE A CA 1
ATOM 712 C C . ILE A 1 103 ? 0.973 5.757 -3.202 1.00 96.31 103 ILE A C 1
ATOM 714 O O . ILE A 1 103 ? 0.938 6.886 -2.725 1.00 96.31 103 ILE A O 1
ATOM 718 N N . VAL A 1 104 ? 1.870 5.392 -4.111 1.00 95.12 104 VAL A N 1
ATOM 719 C CA . VAL A 1 104 ? 2.891 6.276 -4.674 1.00 95.12 104 VAL A CA 1
ATOM 720 C C . VAL A 1 104 ? 2.432 6.759 -6.038 1.00 95.12 104 VAL A C 1
ATOM 722 O O . VAL A 1 104 ? 2.282 5.972 -6.969 1.00 95.12 104 VAL A O 1
ATOM 725 N N . MET A 1 105 ? 2.228 8.064 -6.174 1.00 91.06 105 MET A N 1
ATOM 726 C CA . MET A 1 105 ? 1.819 8.692 -7.426 1.00 91.06 105 MET A CA 1
ATOM 727 C C . MET A 1 105 ? 3.027 9.166 -8.242 1.00 91.06 105 MET A C 1
ATOM 729 O O . MET A 1 105 ? 4.028 9.630 -7.690 1.00 91.06 105 MET A O 1
ATOM 733 N N . GLY A 1 106 ? 2.907 9.116 -9.572 1.00 84.06 106 GLY A N 1
ATOM 734 C CA . GLY A 1 106 ? 3.887 9.694 -10.498 1.00 84.06 106 GLY A CA 1
ATOM 735 C C . GLY A 1 106 ? 5.254 9.007 -10.452 1.00 84.06 106 GLY A C 1
ATOM 736 O O . GLY A 1 106 ? 6.280 9.677 -10.506 1.00 84.06 106 GLY A O 1
ATOM 737 N N . ALA A 1 107 ? 5.264 7.684 -10.306 1.00 75.12 107 ALA A N 1
ATOM 738 C CA . ALA A 1 107 ? 6.438 6.832 -10.144 1.00 75.12 107 ALA A CA 1
ATOM 739 C C . ALA A 1 107 ? 7.291 6.632 -11.412 1.00 75.12 107 ALA A C 1
ATOM 741 O O . ALA A 1 107 ? 8.350 6.016 -11.331 1.00 75.12 107 ALA A O 1
ATOM 742 N N . GLY A 1 108 ? 6.859 7.119 -12.579 1.00 82.94 108 GLY A N 1
ATOM 743 C CA . GLY A 1 108 ? 7.483 6.742 -13.849 1.00 82.94 108 GLY A CA 1
ATOM 744 C C . GLY A 1 108 ? 7.191 5.273 -14.167 1.00 82.94 108 GLY A C 1
ATOM 745 O O . GLY A 1 108 ? 6.028 4.914 -14.339 1.00 82.94 108 GLY A O 1
ATOM 746 N N . ASP A 1 109 ? 8.228 4.434 -14.223 1.00 89.19 109 ASP A N 1
ATOM 747 C CA . ASP A 1 109 ? 8.094 2.985 -14.425 1.00 89.19 109 ASP A CA 1
ATOM 748 C C . ASP A 1 109 ? 7.537 2.303 -13.161 1.00 89.19 109 ASP A C 1
ATOM 750 O O . ASP A 1 109 ? 8.243 2.057 -12.176 1.00 89.19 109 ASP A O 1
ATOM 754 N N . GLY A 1 110 ? 6.235 2.010 -13.195 1.00 90.94 110 GLY A N 1
ATOM 755 C CA . GLY A 1 110 ? 5.512 1.424 -12.071 1.00 90.94 110 GLY A CA 1
ATOM 756 C C . GLY A 1 110 ? 5.950 -0.002 -11.729 1.00 90.94 110 GLY A C 1
ATOM 757 O O . GLY A 1 110 ? 5.985 -0.354 -10.547 1.00 90.94 110 GLY A O 1
ATOM 758 N N . MET A 1 111 ? 6.344 -0.810 -12.716 1.00 92.38 111 MET A N 1
ATOM 759 C CA . MET A 1 111 ? 6.811 -2.179 -12.477 1.00 92.38 111 MET A CA 1
ATOM 760 C C . MET A 1 111 ? 8.210 -2.191 -11.865 1.00 92.38 111 MET A C 1
ATOM 762 O O . MET A 1 111 ? 8.449 -2.914 -10.892 1.00 92.38 111 MET A O 1
ATOM 766 N N . ALA A 1 112 ? 9.121 -1.347 -12.355 1.00 91.81 112 ALA A N 1
ATOM 767 C CA . ALA A 1 112 ? 10.450 -1.204 -11.764 1.00 91.81 112 ALA A CA 1
ATOM 768 C C . ALA A 1 112 ? 10.378 -0.704 -10.311 1.00 91.81 112 ALA A C 1
ATOM 770 O O . ALA A 1 112 ? 11.064 -1.243 -9.432 1.00 91.81 112 ALA A O 1
ATOM 771 N N . LEU A 1 113 ? 9.509 0.276 -10.028 1.00 93.44 113 LEU A N 1
ATOM 772 C CA . LEU A 1 113 ? 9.281 0.728 -8.657 1.00 93.44 113 LEU A CA 1
ATOM 773 C C . LEU A 1 113 ? 8.676 -0.387 -7.792 1.00 93.44 113 LEU A C 1
ATOM 775 O O . LEU A 1 113 ? 9.163 -0.622 -6.687 1.00 93.44 113 LEU A O 1
ATOM 779 N N . SER A 1 114 ? 7.669 -1.106 -8.291 1.00 95.44 114 SER A N 1
ATOM 780 C CA . SER A 1 114 ? 7.040 -2.218 -7.563 1.00 95.44 114 SER A CA 1
ATOM 781 C C . SER A 1 114 ? 8.058 -3.294 -7.180 1.00 95.44 114 SER A C 1
ATOM 783 O O . SER A 1 114 ? 8.088 -3.736 -6.032 1.00 95.44 114 SER A O 1
ATOM 785 N N . LYS A 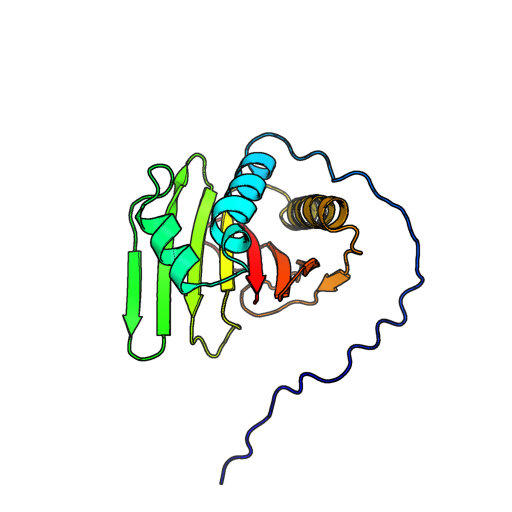1 115 ? 8.966 -3.651 -8.098 1.00 95.06 115 LYS A N 1
ATOM 786 C CA . LYS A 1 115 ? 10.059 -4.596 -7.828 1.00 95.06 115 LYS A CA 1
ATOM 787 C C . LYS A 1 115 ? 11.008 -4.089 -6.746 1.00 95.06 115 LYS A C 1
ATOM 789 O O . LYS A 1 115 ? 11.437 -4.861 -5.893 1.00 95.06 115 LYS A O 1
ATOM 794 N N . SER A 1 116 ? 11.334 -2.799 -6.778 1.00 94.75 116 SER A N 1
ATOM 795 C CA . SER A 1 116 ? 12.244 -2.172 -5.812 1.00 94.75 116 SER A CA 1
ATOM 796 C C . SER A 1 116 ? 11.628 -2.128 -4.412 1.00 94.75 116 SER A C 1
ATOM 798 O O . SER A 1 116 ? 12.291 -2.465 -3.434 1.00 94.75 116 SER A O 1
ATOM 800 N N . LEU A 1 117 ? 10.339 -1.792 -4.313 1.00 96.62 117 LEU A N 1
ATOM 801 C CA . LEU A 1 117 ? 9.578 -1.820 -3.062 1.00 96.62 117 LEU A CA 1
ATOM 802 C C . LEU A 1 117 ? 9.472 -3.244 -2.504 1.00 96.62 117 LEU A C 1
ATOM 804 O O . LEU A 1 117 ? 9.771 -3.463 -1.334 1.00 96.62 117 LEU A O 1
ATOM 808 N N . ALA A 1 118 ? 9.137 -4.231 -3.337 1.00 96.62 118 ALA A N 1
ATOM 809 C CA . ALA A 1 118 ? 9.132 -5.630 -2.916 1.00 96.62 118 ALA A CA 1
ATOM 810 C C . ALA A 1 118 ? 10.525 -6.093 -2.456 1.00 96.62 118 ALA A C 1
ATOM 812 O O . ALA A 1 118 ? 10.637 -6.741 -1.423 1.00 96.62 118 ALA A O 1
ATOM 813 N N . GLY A 1 119 ? 11.597 -5.705 -3.153 1.00 95.69 119 GLY A N 1
ATOM 814 C CA . GLY A 1 119 ? 12.972 -6.003 -2.739 1.00 95.69 119 GLY A CA 1
ATOM 815 C C . GLY A 1 119 ? 13.351 -5.392 -1.395 1.00 95.69 119 GLY A C 1
ATOM 816 O O . GLY A 1 119 ? 14.025 -6.040 -0.597 1.00 95.69 119 GLY A O 1
ATOM 817 N N . HIS A 1 120 ? 12.876 -4.181 -1.105 1.00 95.44 120 HIS A N 1
ATOM 818 C CA . HIS A 1 120 ? 13.052 -3.558 0.202 1.00 95.44 120 HIS A CA 1
ATOM 819 C C . HIS A 1 120 ? 12.406 -4.390 1.321 1.00 95.44 120 HIS A C 1
ATOM 821 O O . HIS A 1 120 ? 13.080 -4.754 2.285 1.00 95.44 120 HIS A O 1
ATOM 827 N N . PHE A 1 121 ? 11.125 -4.744 1.180 1.00 95.62 121 PHE A N 1
ATOM 828 C CA . PHE A 1 121 ? 10.414 -5.520 2.202 1.00 95.62 121 PHE A CA 1
ATOM 829 C C . PHE A 1 121 ? 10.930 -6.956 2.319 1.00 95.62 121 PHE A C 1
ATOM 831 O O . PHE A 1 121 ? 11.062 -7.462 3.428 1.00 95.62 121 PHE A O 1
ATOM 838 N N . ALA A 1 122 ? 11.282 -7.590 1.200 1.00 95.00 122 ALA A N 1
ATOM 839 C CA . ALA A 1 122 ? 11.882 -8.920 1.165 1.00 95.00 122 ALA A CA 1
ATOM 840 C C . ALA A 1 122 ? 13.209 -8.965 1.932 1.00 95.00 122 ALA A C 1
ATOM 842 O O . ALA A 1 122 ? 13.392 -9.840 2.776 1.00 95.00 122 ALA A O 1
ATOM 843 N N . GLY A 1 123 ? 14.089 -7.979 1.713 1.00 91.38 123 GLY A N 1
ATOM 844 C CA . GLY A 1 123 ? 15.349 -7.859 2.450 1.00 91.38 123 GLY A CA 1
ATOM 845 C C . GLY A 1 123 ? 15.135 -7.683 3.956 1.00 91.38 123 GLY A C 1
ATOM 846 O O . GLY A 1 123 ? 15.840 -8.295 4.753 1.00 91.38 123 GLY A O 1
ATOM 847 N N . LYS A 1 124 ? 14.120 -6.909 4.367 1.00 89.75 124 LYS A N 1
ATOM 848 C CA . LYS A 1 124 ? 13.779 -6.727 5.790 1.00 89.75 124 LYS A CA 1
ATOM 849 C C . LYS A 1 124 ? 13.138 -7.961 6.425 1.00 89.75 124 LYS A C 1
ATOM 851 O O . LYS A 1 124 ? 13.395 -8.236 7.592 1.00 89.75 124 LYS A O 1
ATOM 856 N N . ALA A 1 125 ? 12.313 -8.688 5.677 1.00 89.88 125 ALA A N 1
ATOM 857 C CA . ALA A 1 125 ? 11.625 -9.888 6.150 1.00 89.88 125 ALA A CA 1
ATOM 858 C C . ALA A 1 125 ? 12.484 -11.163 6.053 1.00 89.88 125 ALA A C 1
ATOM 860 O O . ALA A 1 125 ? 12.082 -12.202 6.569 1.00 89.88 125 ALA A O 1
ATOM 861 N N . GLY A 1 126 ? 13.636 -11.117 5.371 1.00 91.88 126 GLY A N 1
ATOM 862 C CA . GLY A 1 126 ? 14.409 -12.318 5.037 1.00 91.88 126 GLY A CA 1
ATOM 863 C C . GLY A 1 126 ? 13.636 -13.271 4.117 1.00 91.88 126 GLY A C 1
ATOM 864 O O . GLY A 1 126 ? 13.763 -14.489 4.234 1.00 91.88 126 GLY A O 1
ATOM 865 N N . ALA A 1 127 ? 12.791 -12.722 3.242 1.00 92.44 127 ALA A N 1
ATOM 866 C CA . ALA A 1 127 ? 11.850 -13.467 2.413 1.00 92.44 127 ALA A CA 1
ATOM 867 C C . ALA A 1 127 ? 12.197 -13.376 0.921 1.00 92.44 127 ALA A C 1
ATOM 869 O O . ALA A 1 127 ? 12.899 -12.471 0.478 1.00 92.44 127 ALA A O 1
ATOM 870 N N . ASN A 1 128 ? 11.665 -14.307 0.125 1.00 92.06 128 ASN A N 1
ATOM 871 C CA . ASN A 1 128 ? 11.788 -14.263 -1.331 1.00 92.06 128 ASN A CA 1
ATOM 872 C C . ASN A 1 128 ? 10.647 -13.454 -1.955 1.00 92.06 128 ASN A C 1
ATOM 874 O O . ASN A 1 128 ? 9.503 -13.525 -1.505 1.00 92.06 128 ASN A O 1
ATOM 878 N N . ILE A 1 129 ? 10.960 -12.743 -3.038 1.00 94.62 129 ILE A N 1
ATOM 879 C CA . ILE A 1 129 ? 9.965 -12.065 -3.872 1.00 94.62 129 ILE A CA 1
ATOM 880 C C . ILE A 1 129 ? 9.355 -13.080 -4.844 1.00 94.62 129 ILE A C 1
ATOM 882 O O . ILE A 1 129 ? 10.084 -13.831 -5.493 1.00 94.62 129 ILE A O 1
ATOM 886 N N . ALA A 1 130 ? 8.035 -13.051 -5.004 1.00 95.44 130 ALA A N 1
ATOM 887 C CA . ALA A 1 130 ? 7.322 -13.759 -6.063 1.00 95.44 130 ALA A CA 1
ATOM 888 C C . ALA A 1 130 ? 6.666 -12.763 -7.027 1.00 95.44 130 ALA A C 1
ATOM 890 O O . ALA A 1 130 ? 6.170 -11.721 -6.602 1.00 95.44 130 ALA A O 1
ATOM 891 N N . SER A 1 131 ? 6.642 -13.077 -8.321 1.00 95.94 131 SER A N 1
ATOM 892 C CA . SER A 1 131 ? 5.800 -12.345 -9.272 1.00 95.94 131 SER A CA 1
ATOM 893 C C . SER A 1 131 ? 4.336 -12.735 -9.089 1.00 95.94 131 SER A C 1
ATOM 895 O O . SER A 1 131 ? 4.026 -13.891 -8.803 1.00 95.94 131 SER A O 1
ATOM 897 N N . VAL A 1 132 ? 3.450 -11.760 -9.254 1.00 93.88 132 VAL A N 1
ATOM 898 C CA . VAL A 1 132 ? 1.998 -11.926 -9.180 1.00 93.88 132 VAL A CA 1
ATOM 899 C C . VAL A 1 132 ? 1.425 -11.609 -10.551 1.00 93.88 132 VAL A C 1
ATOM 901 O O . VAL A 1 132 ? 1.773 -10.581 -11.126 1.00 93.88 132 VAL A O 1
ATOM 904 N N . GLU A 1 133 ? 0.565 -12.485 -11.061 1.00 93.94 133 GLU A N 1
ATOM 905 C CA . GLU A 1 133 ? -0.191 -12.251 -12.294 1.00 93.94 133 GLU A CA 1
ATOM 906 C C . GLU A 1 133 ? -1.197 -11.097 -12.128 1.00 93.94 133 GLU A C 1
ATOM 908 O O . GLU A 1 133 ? -1.536 -10.744 -10.997 1.00 93.94 133 GLU A O 1
ATOM 913 N N . PRO A 1 134 ? -1.711 -10.511 -13.223 1.00 93.50 134 PRO A N 1
ATOM 914 C CA . PRO A 1 134 ? -2.729 -9.467 -13.166 1.00 93.50 134 PRO A CA 1
ATOM 915 C C . PRO A 1 134 ? -3.943 -9.812 -12.292 1.00 93.50 134 PRO 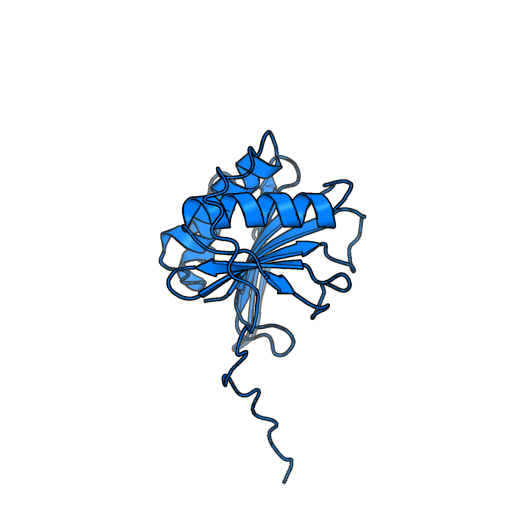A C 1
ATOM 917 O O . PRO A 1 134 ? -4.494 -10.912 -12.372 1.00 93.50 134 PRO A O 1
ATOM 920 N N . PHE A 1 135 ? -4.401 -8.852 -11.485 1.00 88.75 135 PHE A N 1
ATOM 921 C CA . PHE A 1 135 ? -5.551 -9.024 -10.592 1.00 88.75 135 PHE A CA 1
ATOM 922 C C . PHE A 1 135 ? -6.228 -7.688 -10.276 1.00 88.75 135 PHE A C 1
ATOM 924 O O . PHE A 1 135 ? -5.554 -6.672 -10.152 1.00 88.75 135 PHE A O 1
ATOM 931 N N . ALA A 1 136 ? -7.553 -7.693 -10.089 1.00 87.75 136 ALA A N 1
ATOM 932 C CA . ALA A 1 136 ? -8.340 -6.503 -9.738 1.00 87.75 136 ALA A CA 1
ATOM 933 C C . ALA A 1 136 ? -7.941 -5.254 -10.565 1.00 87.75 136 ALA A C 1
ATOM 935 O O . ALA A 1 136 ? -8.020 -5.289 -11.791 1.00 87.75 136 ALA A O 1
ATOM 936 N N . ASP A 1 137 ? -7.494 -4.179 -9.903 1.00 86.31 137 ASP A N 1
ATOM 937 C CA . ASP A 1 137 ? -7.084 -2.912 -10.531 1.00 86.31 137 ASP A CA 1
ATOM 938 C C . ASP A 1 137 ? -5.617 -2.920 -11.048 1.00 86.31 137 ASP A C 1
ATOM 940 O O . ASP A 1 137 ? -5.133 -1.916 -11.586 1.00 86.31 137 ASP A O 1
ATOM 944 N N . TYR A 1 138 ? -4.899 -4.039 -10.889 1.00 90.56 138 TYR A N 1
ATOM 945 C CA . TYR A 1 138 ? -3.470 -4.227 -11.177 1.00 90.56 138 TYR A CA 1
ATOM 946 C C . TYR A 1 138 ? -3.265 -5.116 -12.414 1.00 90.56 138 TYR A C 1
ATOM 948 O O . TYR A 1 138 ? -2.865 -6.278 -12.326 1.00 90.56 138 TYR A O 1
ATOM 956 N N . GLY A 1 139 ? -3.570 -4.584 -13.595 1.00 86.38 139 GLY A N 1
ATOM 957 C CA . GLY A 1 139 ? -3.574 -5.316 -14.866 1.00 86.38 139 GLY A CA 1
ATOM 958 C C . GLY A 1 139 ? -2.197 -5.734 -15.402 1.00 86.38 139 GLY A C 1
ATOM 959 O O . GLY A 1 139 ? -2.141 -6.519 -16.342 1.00 86.38 139 GLY A O 1
ATOM 960 N N . GLU A 1 140 ? -1.101 -5.255 -14.807 1.00 88.88 140 GLU A N 1
ATOM 961 C CA . GLU A 1 140 ? 0.273 -5.715 -15.087 1.00 88.88 140 GLU A CA 1
ATOM 962 C C . GLU A 1 140 ? 0.774 -6.737 -14.051 1.00 88.88 140 GLU A C 1
ATOM 964 O O . GLU A 1 140 ? 1.890 -7.244 -14.162 1.00 88.88 140 GLU A O 1
ATOM 969 N N . GLY A 1 141 ? -0.043 -7.050 -13.039 1.00 93.31 141 GLY A N 1
ATOM 970 C CA . GLY A 1 141 ? 0.380 -7.855 -11.902 1.00 93.31 141 GLY A CA 1
ATOM 971 C C . GLY A 1 141 ? 1.288 -7.069 -10.958 1.00 93.31 141 GLY A C 1
ATOM 972 O O . GLY A 1 141 ? 1.120 -5.864 -10.775 1.00 93.31 141 GLY A O 1
ATOM 973 N N . GLY A 1 142 ? 2.238 -7.744 -10.315 1.00 95.62 142 GLY A N 1
ATOM 974 C CA . GLY A 1 142 ? 3.158 -7.092 -9.386 1.00 95.62 142 GLY A CA 1
ATOM 975 C C . GLY A 1 142 ? 4.134 -8.046 -8.716 1.00 95.62 142 GLY A C 1
ATOM 976 O O . GLY A 1 142 ? 4.490 -9.093 -9.261 1.00 95.62 142 GLY A O 1
ATOM 977 N N . TYR A 1 143 ? 4.573 -7.674 -7.517 1.00 97.62 143 TYR A N 1
ATOM 978 C CA . TYR A 1 143 ? 5.534 -8.438 -6.731 1.00 97.62 143 TYR A CA 1
ATOM 979 C C . TYR A 1 143 ? 5.043 -8.620 -5.299 1.00 97.62 143 TYR A C 1
ATOM 981 O O . TYR A 1 143 ? 4.748 -7.646 -4.605 1.00 97.62 143 TYR A O 1
ATOM 989 N N . ALA A 1 144 ? 4.985 -9.874 -4.864 1.00 97.19 144 ALA A N 1
ATOM 990 C CA . ALA A 1 144 ? 4.557 -10.279 -3.540 1.00 97.19 144 ALA A CA 1
ATOM 991 C C . ALA A 1 144 ? 5.740 -10.672 -2.653 1.00 97.19 144 ALA A C 1
ATOM 993 O O . ALA A 1 144 ? 6.708 -11.284 -3.110 1.00 97.19 144 ALA A O 1
ATOM 994 N N . VAL A 1 145 ? 5.614 -10.371 -1.365 1.00 97.12 145 VAL A N 1
ATOM 995 C CA . VAL A 1 145 ? 6.546 -10.748 -0.304 1.00 97.12 145 VAL A CA 1
ATOM 996 C C . VAL A 1 145 ? 5.734 -11.345 0.850 1.00 97.12 145 VAL A C 1
ATOM 998 O O . VAL A 1 145 ? 4.847 -10.664 1.374 1.00 97.12 145 VAL A O 1
ATOM 1001 N N . PRO A 1 146 ? 5.995 -12.601 1.255 1.00 94.81 146 PRO A N 1
ATOM 1002 C CA . PRO A 1 146 ? 5.429 -13.156 2.480 1.00 94.81 146 PRO A CA 1
ATOM 1003 C C . PRO A 1 146 ? 5.803 -12.291 3.687 1.00 94.81 146 PRO A C 1
ATOM 1005 O O . PRO A 1 146 ? 6.966 -11.915 3.836 1.00 94.81 146 PRO A O 1
ATOM 1008 N N . TYR A 1 147 ? 4.836 -11.990 4.549 1.00 92.94 147 TYR A N 1
ATOM 1009 C CA . TYR A 1 147 ? 5.059 -11.211 5.764 1.00 92.94 147 TYR A CA 1
ATOM 1010 C C . TYR A 1 147 ? 4.314 -11.848 6.939 1.00 92.94 147 TYR A C 1
ATOM 1012 O O . TYR A 1 147 ? 3.378 -12.625 6.748 1.00 92.94 147 TYR A O 1
ATOM 1020 N N . GLU A 1 148 ? 4.744 -11.572 8.167 1.00 90.00 148 GLU A N 1
ATOM 1021 C CA . GLU A 1 148 ? 4.073 -12.120 9.344 1.00 90.00 148 GLU A CA 1
ATOM 1022 C C . GLU A 1 148 ? 2.601 -11.688 9.368 1.00 90.00 148 GLU A C 1
ATOM 1024 O O . GLU A 1 148 ? 2.288 -10.500 9.305 1.00 90.00 148 GLU A O 1
ATOM 1029 N N . GLY A 1 149 ? 1.700 -12.672 9.429 1.00 89.19 149 GLY A N 1
ATOM 1030 C CA . GLY A 1 149 ? 0.261 -12.424 9.457 1.00 89.19 149 GLY A CA 1
ATOM 1031 C C . GLY A 1 149 ? -0.335 -11.940 8.135 1.00 89.19 149 GLY A C 1
ATOM 1032 O O . GLY A 1 149 ? -1.407 -11.360 8.186 1.00 89.19 149 GLY A O 1
ATOM 1033 N N . GLY A 1 150 ? 0.334 -12.128 6.988 1.00 94.69 150 GLY A N 1
ATOM 1034 C CA . GLY A 1 150 ? -0.248 -11.772 5.693 1.00 94.69 150 GLY A CA 1
ATOM 1035 C C . GLY A 1 150 ? 0.730 -11.765 4.516 1.00 94.69 150 GLY A C 1
ATOM 1036 O O . GLY A 1 150 ? 1.721 -12.500 4.464 1.00 94.69 150 GLY A O 1
ATOM 1037 N N . GLN A 1 151 ? 0.452 -10.911 3.536 1.00 96.62 151 GLN A N 1
ATOM 1038 C CA . GLN A 1 151 ? 1.290 -10.718 2.356 1.00 96.62 151 GLN A CA 1
ATOM 1039 C C . GLN A 1 151 ? 1.380 -9.241 1.973 1.00 96.62 151 GLN A C 1
ATOM 1041 O O . GLN A 1 151 ? 0.378 -8.527 1.925 1.00 96.62 151 GLN A O 1
ATOM 1046 N N . ILE A 1 152 ? 2.593 -8.795 1.644 1.00 98.25 152 ILE A N 1
ATOM 1047 C CA . ILE A 1 152 ? 2.823 -7.484 1.038 1.00 98.25 152 ILE A CA 1
ATOM 1048 C C . ILE A 1 152 ? 2.815 -7.658 -0.478 1.00 98.25 152 ILE A C 1
ATOM 1050 O O . ILE A 1 152 ? 3.547 -8.502 -0.992 1.00 98.25 152 ILE A O 1
ATOM 1054 N N . ILE A 1 153 ? 2.038 -6.856 -1.203 1.00 98.25 153 ILE A N 1
ATOM 1055 C CA . ILE A 1 153 ? 2.067 -6.815 -2.671 1.00 98.25 153 ILE A CA 1
ATOM 1056 C C . ILE A 1 153 ? 2.299 -5.383 -3.135 1.00 98.25 153 ILE A C 1
ATOM 1058 O O . ILE A 1 153 ? 1.481 -4.501 -2.871 1.00 98.25 153 ILE A O 1
ATOM 1062 N N . ALA A 1 154 ? 3.388 -5.165 -3.870 1.00 97.56 154 ALA A N 1
ATOM 1063 C CA . ALA A 1 154 ? 3.640 -3.927 -4.594 1.00 97.56 154 ALA A CA 1
ATOM 1064 C C . ALA A 1 154 ? 3.248 -4.107 -6.067 1.00 97.56 154 ALA A C 1
ATOM 1066 O O . ALA A 1 154 ? 3.757 -5.014 -6.731 1.00 97.56 154 ALA A O 1
ATOM 1067 N N . ALA A 1 155 ? 2.342 -3.272 -6.572 1.00 96.12 155 ALA A N 1
ATOM 1068 C CA . ALA A 1 155 ? 1.812 -3.400 -7.928 1.00 96.12 155 ALA A CA 1
ATOM 1069 C C . ALA A 1 155 ? 1.419 -2.038 -8.526 1.00 96.12 155 ALA A C 1
ATOM 1071 O O . ALA A 1 155 ? 0.854 -1.199 -7.808 1.00 96.12 155 ALA A O 1
ATOM 1072 N N . PRO A 1 156 ? 1.676 -1.792 -9.825 1.00 94.12 156 PRO A N 1
ATOM 1073 C CA . PRO A 1 156 ? 1.165 -0.615 -10.504 1.00 94.12 156 PRO A CA 1
ATOM 1074 C C . PRO A 1 156 ? -0.331 -0.758 -10.788 1.00 94.12 156 PRO A C 1
ATOM 1076 O O . PRO A 1 156 ? -0.815 -1.815 -11.197 1.00 94.12 156 PRO A O 1
ATOM 1079 N N . MET A 1 157 ? -1.077 0.325 -10.596 1.00 90.69 157 MET A N 1
ATOM 1080 C CA . MET A 1 157 ? -2.456 0.381 -11.064 1.00 90.69 157 MET A CA 1
ATOM 1081 C C . MET A 1 157 ? -2.483 0.558 -12.579 1.00 90.69 157 MET A C 1
ATOM 1083 O O . MET A 1 157 ? -1.865 1.480 -13.112 1.00 90.69 157 MET A O 1
ATOM 1087 N N . THR A 1 158 ? -3.292 -0.250 -13.259 1.00 78.94 158 THR A N 1
ATOM 1088 C CA . THR A 1 158 ? -3.602 -0.047 -14.684 1.00 78.94 158 THR A CA 1
ATOM 1089 C C . THR A 1 158 ? -4.727 0.954 -14.910 1.00 78.94 158 THR A C 1
ATOM 1091 O O . THR A 1 158 ? -4.865 1.505 -15.999 1.00 78.94 158 THR A O 1
ATOM 1094 N N . THR A 1 159 ? -5.540 1.206 -13.886 1.00 64.06 159 THR A N 1
ATOM 1095 C CA . THR A 1 159 ? -6.648 2.161 -13.932 1.00 64.06 159 THR A CA 1
ATOM 1096 C C . THR A 1 159 ? -6.351 3.327 -13.000 1.00 64.06 159 THR A C 1
ATOM 1098 O O . THR A 1 159 ? -6.302 3.162 -11.784 1.00 64.06 159 THR A O 1
ATOM 1101 N N . GLY A 1 160 ? -6.157 4.519 -13.557 1.00 57.84 160 GLY A N 1
ATOM 1102 C CA . GLY A 1 160 ? -5.864 5.723 -12.787 1.00 57.84 160 GLY A CA 1
ATOM 1103 C C . GLY A 1 160 ? -5.986 6.981 -13.638 1.00 57.84 160 GLY A C 1
ATOM 1104 O O . GLY A 1 160 ? -5.954 6.922 -14.864 1.00 57.84 160 GLY A O 1
ATOM 1105 N N . ILE A 1 161 ? -6.122 8.135 -12.983 1.00 58.00 161 ILE A N 1
ATOM 1106 C CA . ILE A 1 161 ? -6.219 9.446 -13.657 1.00 58.00 161 ILE A CA 1
ATOM 1107 C C . ILE A 1 161 ? -4.869 9.839 -14.295 1.00 58.00 161 ILE A C 1
ATOM 1109 O O . ILE A 1 161 ? -4.808 10.720 -15.149 1.00 58.00 161 ILE A O 1
ATOM 1113 N N . GLN A 1 162 ? -3.779 9.168 -13.908 1.00 66.12 162 GLN A N 1
ATOM 1114 C CA . GLN A 1 162 ? -2.431 9.410 -14.410 1.00 66.12 162 GLN A CA 1
ATOM 1115 C C . GLN A 1 162 ? -1.577 8.129 -14.383 1.00 66.12 162 GLN A C 1
ATOM 1117 O O . GLN A 1 162 ? -1.800 7.272 -13.524 1.00 66.12 162 GLN A O 1
ATOM 1122 N N . PRO A 1 163 ? -0.587 8.002 -15.285 1.00 67.44 163 PRO A N 1
ATOM 1123 C CA . PRO A 1 163 ? 0.347 6.881 -15.292 1.00 67.44 163 PRO A CA 1
ATOM 1124 C C . PRO A 1 163 ? 1.275 6.883 -14.066 1.00 67.44 163 PRO A C 1
ATOM 1126 O O . PRO A 1 163 ? 1.505 7.915 -13.427 1.00 67.44 163 PRO A O 1
ATOM 1129 N N . GLY A 1 164 ? 1.843 5.714 -13.759 1.00 81.00 164 GLY A N 1
ATOM 1130 C CA . GLY A 1 164 ? 2.850 5.558 -12.707 1.00 81.00 164 GLY A CA 1
ATOM 1131 C C . GLY A 1 164 ? 2.281 5.644 -11.290 1.00 81.00 164 GLY A C 1
ATOM 1132 O O . GLY A 1 164 ? 2.902 6.245 -10.419 1.00 81.00 164 GLY A O 1
ATOM 1133 N N . ILE A 1 165 ? 1.090 5.101 -11.043 1.00 92.12 165 ILE A N 1
ATOM 1134 C CA . ILE A 1 165 ? 0.578 4.920 -9.679 1.00 92.12 165 ILE A CA 1
ATOM 1135 C C . ILE A 1 165 ? 0.959 3.513 -9.221 1.00 92.12 165 ILE A C 1
ATOM 1137 O O . ILE A 1 165 ? 0.606 2.546 -9.887 1.00 92.12 165 ILE A O 1
ATOM 1141 N N . VAL A 1 166 ? 1.660 3.394 -8.094 1.00 95.81 166 VAL A N 1
ATOM 1142 C CA . VAL A 1 166 ? 2.040 2.109 -7.486 1.00 95.81 166 VAL A CA 1
ATOM 1143 C C . VAL A 1 166 ? 1.417 1.995 -6.108 1.00 95.81 166 VAL A C 1
ATOM 1145 O O . VAL A 1 166 ? 1.565 2.898 -5.288 1.00 95.81 166 VAL A O 1
ATOM 1148 N N . HIS A 1 167 ? 0.732 0.890 -5.836 1.00 97.12 167 HIS A N 1
ATOM 1149 C CA . HIS A 1 167 ? 0.231 0.580 -4.502 1.00 97.12 167 HIS A CA 1
ATOM 1150 C C . HIS A 1 167 ? 1.178 -0.392 -3.816 1.00 97.12 167 HIS A C 1
ATOM 1152 O O . HIS A 1 167 ? 1.561 -1.401 -4.402 1.00 97.12 167 HIS A O 1
ATOM 1158 N N . ILE A 1 168 ? 1.500 -0.104 -2.562 1.00 98.19 168 ILE A N 1
ATOM 1159 C CA . ILE A 1 168 ? 2.060 -1.046 -1.602 1.00 98.19 168 ILE A CA 1
ATOM 1160 C C . ILE A 1 168 ? 0.889 -1.501 -0.744 1.00 98.19 168 ILE A C 1
ATOM 1162 O O . ILE A 1 168 ? 0.337 -0.694 -0.000 1.00 98.19 168 ILE A O 1
ATOM 1166 N N . ASN A 1 169 ? 0.490 -2.758 -0.876 1.00 98.19 169 ASN A N 1
ATOM 1167 C CA . ASN A 1 169 ? -0.684 -3.314 -0.216 1.00 98.19 169 ASN A CA 1
ATOM 1168 C C . ASN A 1 169 ? -0.250 -4.315 0.849 1.00 98.19 169 ASN A C 1
ATOM 1170 O O . ASN A 1 169 ? 0.640 -5.122 0.589 1.00 98.19 169 ASN A O 1
ATOM 1174 N N . PHE A 1 170 ? -0.899 -4.296 2.007 1.00 98.38 170 PHE A N 1
ATOM 1175 C CA . PHE A 1 170 ? -0.842 -5.374 2.983 1.00 98.38 170 PHE A CA 1
ATOM 1176 C C . PHE A 1 170 ? -2.188 -6.087 3.016 1.00 98.38 170 PHE A C 1
ATOM 1178 O O . PHE A 1 170 ? -3.202 -5.457 3.327 1.00 98.38 170 PHE A O 1
ATOM 1185 N N . PHE A 1 171 ? -2.169 -7.379 2.710 1.00 96.81 171 PHE A N 1
ATOM 1186 C CA . PHE A 1 171 ? -3.304 -8.288 2.812 1.00 96.81 171 PHE A CA 1
ATOM 1187 C C . PHE A 1 171 ? -3.100 -9.174 4.056 1.00 96.81 171 PHE A C 1
ATOM 1189 O O . PHE A 1 171 ? -2.248 -10.065 3.980 1.00 96.81 171 PHE A O 1
ATOM 1196 N N . PRO A 1 172 ? -3.780 -8.896 5.189 1.00 93.69 172 PRO A N 1
ATOM 1197 C CA . PRO A 1 172 ? -3.761 -9.767 6.369 1.00 93.69 172 PRO A CA 1
ATOM 1198 C C . PRO A 1 172 ? -4.345 -11.162 6.094 1.00 93.69 172 PRO A C 1
ATOM 1200 O O . PRO A 1 172 ? -5.166 -11.296 5.155 1.00 93.69 172 PRO A O 1
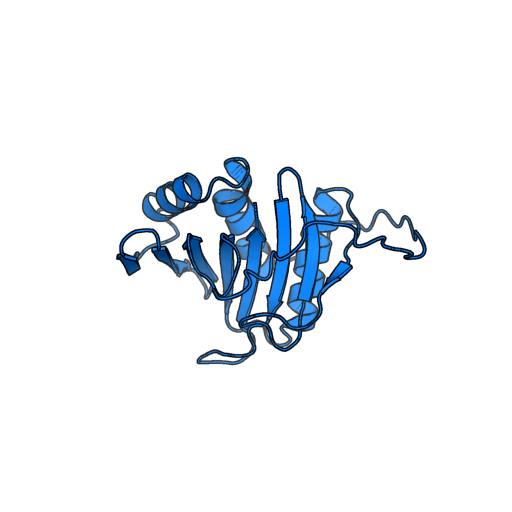#

Organism: NCBI:txid1120955